Protein AF-A0A3D2XAB1-F1 (afdb_monomer)

Organism: NCBI:txid66219

pLDDT: mean 71.04, std 12.19, range [36.41, 84.88]

Radius of gyration: 16.21 Å; Cα contacts (8 Å, |Δi|>4): 119; chains: 1; bounding box: 46×18×51 Å

Secondary structure (DSSP, 8-state):
--HHHHHHHHHHHHHHHHHHHHHTHHHHS-S-HHHHHHHHHHHHHHHHHHHHHHHHHHHHHTTS-HHHHHHHHHHHHHHHHHHHHHHHHHHHH-TTS-HHHHHHHHHHHHHHHHHHHHHHHHHTT-

InterPro domains:
  IPR005598 ATP synthase protein I [PF03899] (12-106)

Mean predicted aligned error: 9.49 Å

Sequence (126 aa):
MNEGKKTFQELLIGIAVFAILFFIPGLFLKVDKLAYYLGLGLGTLVSVLLTFSMYSTIEKSLYMDEKSAVSYTKRNAIFRLMLIIVVLLVAVYINSINVITVILGVLCLKLSAYMQPLTHKLLSKK

Nearest PDB structures (foldseek):
  2gsc-assembly1_D  TM=4.111E-01  e=3.383E+00  Xanthomonas campestris pv. campestris

Structure (mmCIF, N/CA/C/O backbone):
data_AF-A0A3D2XAB1-F1
#
_entry.id   AF-A0A3D2XAB1-F1
#
loop_
_atom_site.group_PDB
_atom_site.id
_atom_site.type_symbol
_atom_site.label_atom_id
_atom_site.label_alt_id
_atom_site.label_comp_id
_atom_site.label_asym_id
_atom_site.label_entity_id
_atom_site.label_seq_id
_atom_site.pdbx_PDB_ins_code
_atom_site.Cartn_x
_atom_site.Cartn_y
_atom_site.Cartn_z
_atom_site.occupancy
_atom_site.B_iso_or_equiv
_atom_site.auth_seq_id
_atom_site.auth_comp_id
_atom_site.auth_asym_id
_atom_site.auth_atom_id
_atom_site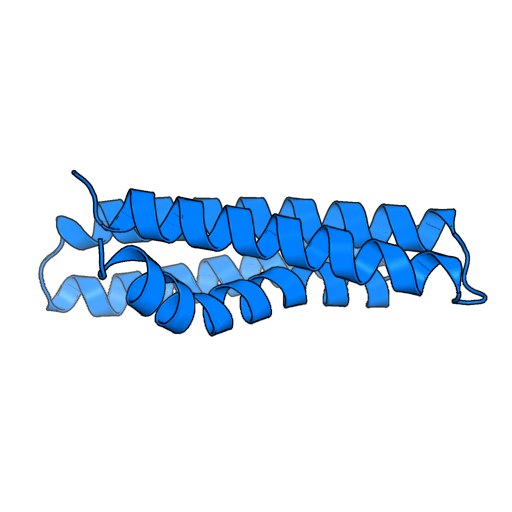.pdbx_PDB_model_num
ATOM 1 N N . MET A 1 1 ? -21.936 -7.591 16.562 1.00 42.84 1 MET A N 1
ATOM 2 C CA . MET A 1 1 ? -21.083 -8.185 15.507 1.00 42.84 1 MET A CA 1
ATOM 3 C C . MET A 1 1 ? -20.229 -7.064 14.923 1.00 42.84 1 MET A C 1
ATOM 5 O O . MET A 1 1 ? -20.799 -6.142 14.366 1.00 42.84 1 MET A O 1
ATOM 9 N N . ASN A 1 2 ? -18.914 -7.098 15.187 1.00 57.69 2 ASN A N 1
ATOM 10 C CA . ASN A 1 2 ? -17.923 -6.014 15.047 1.00 57.69 2 ASN A CA 1
ATOM 11 C C . ASN A 1 2 ? -18.102 -5.090 13.827 1.00 57.69 2 ASN A C 1
ATOM 13 O O . ASN A 1 2 ? -17.771 -5.491 12.711 1.00 57.69 2 ASN A O 1
ATOM 17 N N . GLU A 1 3 ? -18.474 -3.830 14.064 1.00 60.28 3 GLU A N 1
ATOM 18 C CA . GLU A 1 3 ? -18.435 -2.729 13.082 1.00 60.28 3 GLU A CA 1
ATOM 19 C C . GLU A 1 3 ? -17.103 -2.708 12.304 1.00 60.28 3 GLU A C 1
ATOM 21 O O . GLU A 1 3 ? -17.093 -2.693 11.076 1.00 60.28 3 GLU A O 1
ATOM 26 N N . GLY A 1 4 ? -15.969 -2.883 12.998 1.00 63.34 4 GLY A N 1
ATOM 27 C CA . GLY A 1 4 ? -14.645 -2.936 12.367 1.00 63.34 4 GLY A CA 1
ATOM 28 C C . GLY A 1 4 ? -14.462 -4.067 11.343 1.00 63.34 4 GLY A C 1
ATOM 29 O O . GLY A 1 4 ? -13.742 -3.883 10.362 1.00 63.34 4 GLY A O 1
ATOM 30 N N . LYS A 1 5 ? -15.135 -5.219 11.510 1.00 67.19 5 LYS A N 1
ATOM 31 C CA . LYS A 1 5 ? -15.074 -6.328 10.536 1.00 67.19 5 LYS A CA 1
ATOM 32 C C . LYS A 1 5 ? -15.843 -5.984 9.261 1.00 67.19 5 LYS A C 1
ATOM 34 O O . LYS A 1 5 ? -15.348 -6.282 8.177 1.00 67.19 5 LYS A O 1
ATOM 39 N N . LYS A 1 6 ? -16.999 -5.316 9.379 1.00 68.31 6 LYS A N 1
ATOM 40 C CA . LYS A 1 6 ? -17.747 -4.802 8.218 1.00 68.31 6 LYS A CA 1
ATOM 41 C C . LYS A 1 6 ? -16.927 -3.760 7.461 1.00 68.31 6 LYS A C 1
ATOM 43 O O . LYS A 1 6 ? -16.731 -3.912 6.261 1.00 68.31 6 LYS A O 1
ATOM 48 N N . THR A 1 7 ? -16.356 -2.782 8.166 1.00 71.00 7 THR A N 1
ATOM 49 C CA . THR A 1 7 ? -15.468 -1.764 7.578 1.00 71.00 7 THR A CA 1
ATOM 50 C C . THR A 1 7 ? -14.292 -2.408 6.836 1.00 71.00 7 THR A C 1
ATOM 52 O O . THR A 1 7 ? -13.982 -2.031 5.708 1.00 71.00 7 THR A O 1
ATOM 55 N N . PHE A 1 8 ? -13.654 -3.421 7.425 1.00 71.19 8 PHE A N 1
ATOM 56 C CA . PHE A 1 8 ? -12.565 -4.153 6.776 1.00 71.19 8 PHE A CA 1
ATOM 57 C C . PHE A 1 8 ? -13.011 -4.864 5.492 1.00 71.19 8 PHE A C 1
ATOM 59 O O . PHE A 1 8 ? -12.345 -4.740 4.464 1.00 71.19 8 PHE A O 1
ATOM 66 N N . GLN A 1 9 ? -14.142 -5.572 5.533 1.00 72.50 9 GLN A N 1
ATOM 67 C CA . GLN A 1 9 ? -14.681 -6.271 4.365 1.00 72.50 9 GLN A CA 1
ATOM 68 C C . GLN A 1 9 ? -15.068 -5.303 3.242 1.00 72.50 9 GLN A C 1
ATOM 70 O O . GLN A 1 9 ? -14.731 -5.558 2.089 1.00 72.50 9 GLN A O 1
ATOM 75 N N . GLU A 1 10 ? -15.703 -4.174 3.562 1.00 76.00 10 GLU A N 1
ATOM 76 C CA . GLU A 1 10 ? -16.043 -3.132 2.583 1.00 76.00 10 GLU A CA 1
ATOM 77 C C . GLU A 1 10 ? -14.794 -2.569 1.892 1.00 76.00 10 GLU A C 1
ATOM 79 O O . GLU A 1 10 ? -14.772 -2.436 0.668 1.00 76.00 10 GLU A O 1
ATOM 84 N N . LEU A 1 11 ? -13.733 -2.297 2.660 1.00 79.88 11 LEU A N 1
ATOM 85 C CA . LEU A 1 11 ? -12.452 -1.837 2.120 1.00 79.88 11 LEU A CA 1
ATOM 86 C C . LEU A 1 11 ? -11.822 -2.873 1.190 1.00 79.88 11 LEU A C 1
ATOM 88 O O . LEU A 1 11 ? -11.340 -2.518 0.115 1.00 79.88 11 LEU A O 1
ATOM 92 N N . LEU A 1 12 ? -11.826 -4.142 1.595 1.00 81.50 12 LEU A N 1
ATOM 93 C CA . LEU A 1 12 ? -11.221 -5.229 0.830 1.00 81.50 12 LEU A CA 1
ATOM 94 C C . LEU A 1 12 ? -11.980 -5.479 -0.481 1.00 81.50 12 LEU A C 1
ATOM 96 O O . LEU A 1 12 ? -11.353 -5.628 -1.530 1.00 81.50 12 LEU A O 1
ATOM 100 N N . ILE A 1 13 ? -13.315 -5.423 -0.444 1.00 80.94 13 ILE A N 1
ATOM 101 C CA . ILE A 1 13 ? -14.170 -5.485 -1.637 1.00 80.94 13 ILE A CA 1
ATOM 102 C C . ILE A 1 13 ? -13.886 -4.296 -2.557 1.00 80.94 13 ILE A C 1
ATOM 104 O O . ILE A 1 13 ? -13.667 -4.495 -3.750 1.00 80.94 13 ILE A O 1
ATOM 108 N N . GLY A 1 14 ? -13.829 -3.070 -2.028 1.00 82.19 14 GLY A N 1
ATOM 109 C CA . GLY A 1 14 ? -13.534 -1.894 -2.846 1.00 82.19 14 GLY A CA 1
ATOM 110 C C . GLY A 1 14 ? -12.139 -1.954 -3.477 1.00 82.19 14 GLY A C 1
ATOM 111 O O . GLY A 1 14 ? -11.994 -1.643 -4.656 1.00 82.19 14 GLY A O 1
ATOM 112 N N . ILE A 1 15 ? -11.123 -2.437 -2.751 1.00 84.81 15 ILE A N 1
ATOM 113 C CA . ILE A 1 15 ? -9.773 -2.648 -3.304 1.00 84.81 15 ILE A CA 1
ATOM 114 C C . ILE A 1 15 ? -9.820 -3.665 -4.441 1.00 84.81 15 ILE A C 1
ATOM 116 O O . ILE A 1 15 ? -9.222 -3.410 -5.480 1.00 84.81 15 ILE A O 1
ATOM 120 N N . ALA A 1 16 ? -10.537 -4.779 -4.275 1.00 83.62 16 ALA A N 1
ATOM 121 C CA . ALA A 1 16 ? -10.673 -5.790 -5.320 1.00 83.62 16 ALA A CA 1
ATOM 122 C C . ALA A 1 16 ? -11.373 -5.230 -6.570 1.00 83.62 16 ALA A C 1
ATOM 124 O O . ALA A 1 16 ? -10.883 -5.417 -7.683 1.00 83.62 16 ALA A O 1
ATOM 125 N N . VAL A 1 17 ? -12.467 -4.482 -6.394 1.00 84.00 17 VAL A N 1
ATOM 126 C CA . VAL A 1 17 ? -13.199 -3.837 -7.497 1.00 84.00 17 VAL A CA 1
ATOM 127 C C . VAL A 1 17 ? -12.307 -2.841 -8.238 1.00 84.00 17 VAL A C 1
ATOM 129 O O . VAL A 1 17 ? -12.203 -2.906 -9.463 1.00 84.00 17 VAL A O 1
ATOM 132 N N . PHE A 1 18 ? -11.618 -1.952 -7.518 1.00 83.19 18 PHE A N 1
ATOM 133 C CA . PHE A 1 18 ? -10.712 -0.987 -8.140 1.00 83.19 18 PHE A CA 1
ATOM 134 C C . PHE A 1 18 ? -9.499 -1.663 -8.781 1.00 8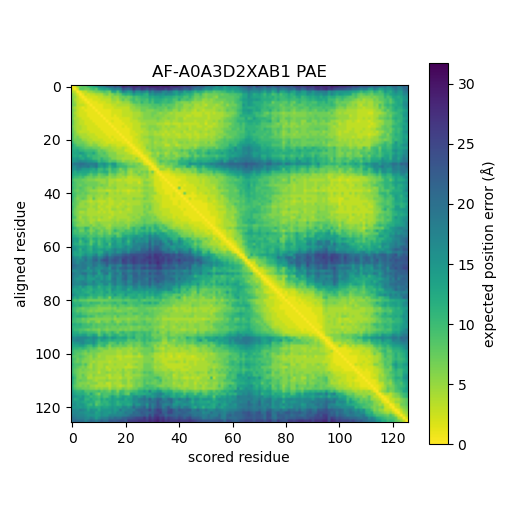3.19 18 PHE A C 1
ATOM 136 O O . PHE A 1 18 ? -9.109 -1.271 -9.875 1.00 83.19 18 PHE A O 1
ATOM 143 N N . ALA A 1 19 ? -8.928 -2.702 -8.170 1.00 83.00 19 ALA A N 1
ATOM 144 C CA . ALA A 1 19 ? -7.820 -3.450 -8.758 1.00 83.00 19 ALA A CA 1
ATOM 145 C C . ALA A 1 19 ? -8.212 -4.077 -10.106 1.00 83.00 19 ALA A C 1
ATOM 147 O O . ALA A 1 19 ? -7.451 -3.963 -11.065 1.00 83.00 19 ALA A O 1
ATOM 148 N N . ILE A 1 20 ? -9.414 -4.658 -10.210 1.00 83.75 20 ILE A N 1
ATOM 149 C CA . ILE A 1 20 ? -9.958 -5.165 -11.480 1.00 83.75 20 ILE A CA 1
ATOM 150 C C . ILE A 1 20 ? -10.167 -4.014 -12.472 1.00 83.75 20 ILE A C 1
ATOM 152 O O . ILE A 1 20 ? -9.789 -4.131 -13.638 1.00 83.75 20 ILE A O 1
ATOM 156 N N . LEU A 1 21 ? -10.708 -2.882 -12.013 1.00 84.31 21 LEU A N 1
ATOM 157 C CA . LEU A 1 21 ? -10.930 -1.704 -12.853 1.00 84.31 21 LEU A CA 1
ATOM 158 C C . LEU A 1 21 ? -9.622 -1.159 -13.441 1.00 84.31 21 LEU A C 1
ATOM 160 O O . LEU A 1 21 ? -9.588 -0.828 -14.622 1.00 84.31 21 LEU A O 1
ATOM 164 N N . PHE A 1 22 ? -8.543 -1.101 -12.656 1.00 80.81 22 PHE A N 1
ATOM 165 C CA . PHE A 1 22 ? -7.220 -0.671 -13.122 1.00 80.81 22 PHE A CA 1
ATOM 166 C C . PHE A 1 22 ? -6.475 -1.747 -13.922 1.00 80.81 22 PHE A C 1
ATOM 168 O O . PHE A 1 22 ? -5.565 -1.419 -14.680 1.00 80.81 22 PHE A O 1
ATOM 175 N N . PHE A 1 23 ? -6.893 -3.010 -13.849 1.00 80.56 23 PHE A N 1
ATOM 176 C CA . PHE A 1 23 ? -6.366 -4.073 -14.708 1.00 80.56 23 PHE A CA 1
ATOM 177 C C . PHE A 1 23 ? -6.697 -3.838 -16.194 1.00 80.56 23 PHE A C 1
ATOM 179 O O . PHE A 1 23 ? -5.895 -4.163 -17.071 1.00 80.56 23 PHE A O 1
ATOM 186 N N . ILE A 1 24 ? -7.859 -3.235 -16.475 1.00 79.06 24 ILE A N 1
ATOM 187 C CA . ILE A 1 24 ? -8.383 -2.962 -17.823 1.00 79.06 24 ILE A CA 1
ATOM 188 C C . ILE A 1 24 ? -7.531 -1.932 -18.597 1.00 79.06 24 ILE A C 1
ATOM 190 O O . ILE A 1 24 ? -7.087 -2.259 -19.698 1.00 79.06 24 ILE A O 1
ATOM 194 N N . PR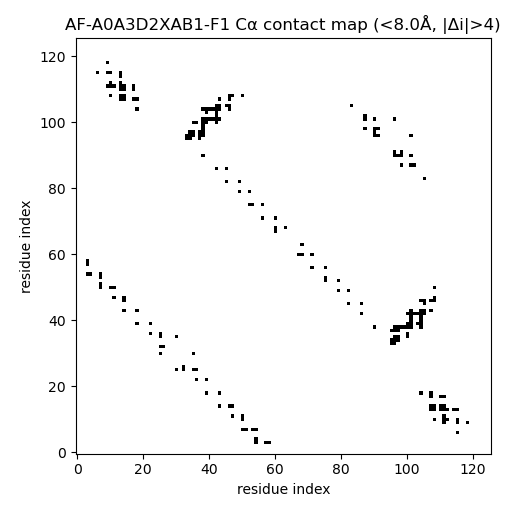O A 1 25 ? -7.239 -0.717 -18.083 1.00 77.38 25 PRO A N 1
ATOM 195 C CA . PRO A 1 25 ? -6.399 0.254 -18.787 1.00 77.38 25 PRO A CA 1
ATOM 196 C C . PRO A 1 25 ? -4.961 -0.240 -18.991 1.00 77.38 25 PRO A C 1
ATOM 198 O O . PRO A 1 25 ? -4.326 0.152 -19.968 1.00 77.38 25 PRO A O 1
ATOM 201 N N . GLY A 1 26 ? -4.470 -1.160 -18.152 1.00 69.69 26 GLY A N 1
ATOM 202 C CA . GLY A 1 26 ? -3.190 -1.845 -18.359 1.00 69.69 26 GLY A CA 1
ATOM 203 C C . GLY A 1 26 ? -3.066 -2.583 -19.695 1.00 69.69 26 GLY A C 1
ATOM 204 O O . GLY A 1 26 ? -1.959 -2.724 -20.207 1.00 69.69 26 GLY A O 1
ATOM 205 N N . LEU A 1 27 ? -4.185 -3.002 -20.301 1.00 70.62 27 LEU A N 1
ATOM 206 C CA . LEU A 1 27 ? -4.202 -3.656 -21.617 1.00 70.62 27 LEU A CA 1
ATOM 207 C C . LEU A 1 27 ? -4.056 -2.672 -22.789 1.00 70.62 27 LEU A C 1
ATOM 209 O O . LEU A 1 27 ? -3.571 -3.064 -23.850 1.00 70.62 27 LEU A O 1
ATOM 213 N N . PHE A 1 28 ? -4.471 -1.415 -22.606 1.00 74.69 28 PHE A N 1
ATOM 214 C CA . PHE A 1 28 ? -4.474 -0.380 -23.650 1.00 74.69 28 PHE A CA 1
ATOM 215 C C . PHE A 1 28 ? -3.225 0.510 -23.624 1.00 74.69 28 PHE A C 1
ATOM 217 O O . PHE A 1 28 ? -2.924 1.199 -24.600 1.00 74.69 28 PHE A O 1
ATOM 224 N N . LEU A 1 29 ? -2.488 0.508 -22.516 1.00 72.38 29 LEU A N 1
ATOM 225 C CA . LEU A 1 29 ? -1.262 1.278 -22.357 1.00 72.38 29 LEU A CA 1
ATOM 226 C C . LEU A 1 29 ? -0.089 0.604 -23.097 1.00 72.38 29 LEU A C 1
ATOM 228 O O . LEU A 1 29 ? 0.166 -0.587 -22.931 1.00 72.38 29 LEU A O 1
ATOM 232 N N . LYS A 1 30 ? 0.672 1.375 -23.890 1.00 66.69 30 LYS A N 1
ATOM 233 C CA . LYS A 1 30 ? 1.929 0.934 -24.538 1.00 66.69 30 LYS A CA 1
ATOM 234 C C . LYS A 1 30 ? 3.092 0.902 -23.536 1.00 66.69 30 LYS A C 1
ATOM 236 O O . LYS A 1 30 ? 4.096 1.584 -23.712 1.00 66.69 30 LYS A O 1
ATOM 241 N N . VAL A 1 31 ? 2.921 0.167 -22.447 1.00 69.00 31 VAL A N 1
ATOM 242 C CA . VAL A 1 31 ? 3.907 0.029 -21.368 1.00 69.00 31 VAL A CA 1
ATOM 243 C C . VAL A 1 31 ? 4.261 -1.450 -21.253 1.00 69.00 31 VAL A C 1
ATOM 245 O O . VAL A 1 31 ? 3.481 -2.307 -21.674 1.00 69.00 31 VAL A O 1
ATOM 248 N N . ASP A 1 32 ? 5.428 -1.763 -20.696 1.00 79.44 32 ASP A N 1
ATOM 249 C CA . ASP A 1 32 ? 5.828 -3.145 -20.439 1.00 79.44 32 ASP A CA 1
ATOM 250 C C . ASP A 1 32 ? 4.770 -3.870 -19.598 1.00 79.44 32 ASP A C 1
ATOM 252 O O . ASP A 1 32 ? 4.584 -3.580 -18.413 1.00 79.44 32 ASP A O 1
ATOM 256 N N . LYS A 1 33 ? 4.053 -4.812 -20.224 1.00 79.62 33 LYS A N 1
ATOM 257 C CA . LYS A 1 33 ? 2.901 -5.497 -19.614 1.00 79.62 33 LYS A CA 1
ATOM 258 C C . LYS A 1 33 ? 3.310 -6.227 -18.338 1.00 79.62 33 LYS A C 1
ATOM 260 O O . LYS A 1 33 ? 2.598 -6.170 -17.341 1.00 79.62 33 LYS A O 1
ATOM 265 N N . LEU A 1 34 ? 4.484 -6.862 -18.348 1.00 78.62 34 L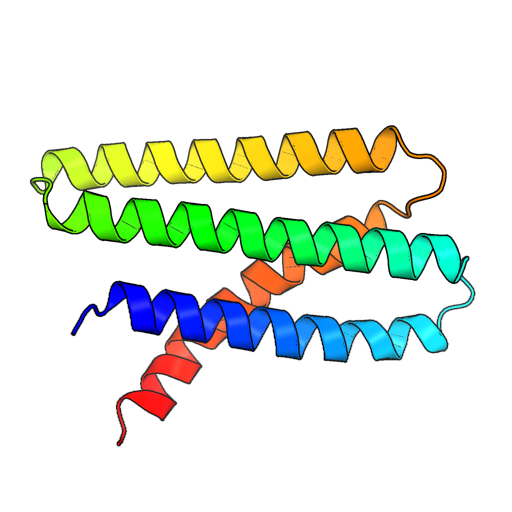EU A N 1
ATOM 266 C CA . LEU A 1 34 ? 5.030 -7.549 -17.176 1.00 78.62 34 LEU A CA 1
ATOM 267 C C . LEU A 1 34 ? 5.280 -6.571 -16.024 1.00 78.62 34 LEU A C 1
ATOM 269 O O . LEU A 1 34 ? 4.814 -6.813 -14.913 1.00 78.62 34 LEU A O 1
ATOM 273 N N . ALA A 1 35 ? 5.931 -5.438 -16.295 1.00 80.19 35 ALA A N 1
ATOM 274 C CA . ALA A 1 35 ? 6.212 -4.430 -15.276 1.00 80.19 35 ALA A CA 1
ATOM 275 C C . ALA A 1 35 ? 4.938 -3.767 -14.737 1.00 80.19 35 ALA A C 1
ATOM 277 O O . ALA A 1 35 ? 4.861 -3.455 -13.545 1.00 80.19 35 ALA A O 1
ATOM 278 N N . TYR A 1 36 ? 3.932 -3.592 -15.599 1.00 80.94 36 TYR A N 1
ATOM 279 C CA . TYR A 1 36 ? 2.625 -3.060 -15.232 1.00 80.94 36 TYR A CA 1
ATOM 280 C C . TYR A 1 36 ? 1.880 -4.004 -14.283 1.00 80.94 36 TYR A C 1
ATOM 282 O O . TYR A 1 36 ? 1.467 -3.591 -13.200 1.00 80.94 36 TYR A O 1
ATOM 290 N N . TYR A 1 37 ? 1.725 -5.279 -14.655 1.00 82.44 37 TYR A N 1
ATOM 291 C CA . TYR A 1 37 ? 0.980 -6.242 -13.841 1.00 82.44 37 TYR A CA 1
ATOM 292 C C . TYR A 1 37 ? 1.696 -6.589 -12.538 1.00 82.44 37 TYR A C 1
ATOM 294 O O . TYR A 1 37 ? 1.034 -6.723 -11.510 1.00 82.44 37 TYR A O 1
ATOM 302 N N . LEU A 1 38 ? 3.030 -6.676 -12.546 1.00 84.00 38 LEU A N 1
ATOM 303 C CA . LEU A 1 38 ? 3.805 -6.876 -11.321 1.00 84.00 38 LEU A CA 1
ATOM 304 C C . LEU A 1 38 ? 3.678 -5.678 -10.378 1.00 84.00 38 LEU A C 1
ATOM 306 O O . LEU A 1 38 ? 3.456 -5.867 -9.182 1.00 84.00 38 LEU A O 1
ATOM 310 N N . GLY A 1 39 ? 3.751 -4.453 -10.906 1.00 82.00 39 GLY A N 1
ATOM 311 C CA . GLY A 1 39 ? 3.577 -3.247 -10.102 1.00 82.00 39 GLY A CA 1
ATOM 312 C C . GLY A 1 39 ? 2.162 -3.094 -9.554 1.00 82.00 39 GLY A C 1
ATOM 313 O O . GLY A 1 39 ? 1.989 -2.825 -8.366 1.00 82.00 39 GLY A O 1
ATOM 314 N N . LEU A 1 40 ? 1.144 -3.339 -10.380 1.00 84.25 40 LEU A N 1
ATOM 315 C CA . LEU A 1 40 ? -0.251 -3.303 -9.946 1.00 84.25 40 LEU A CA 1
ATOM 316 C C . LEU A 1 40 ? -0.547 -4.403 -8.912 1.00 84.25 40 LEU A C 1
ATOM 318 O O . LEU A 1 40 ? -1.202 -4.143 -7.901 1.00 84.25 40 LEU A O 1
ATOM 322 N N . GLY A 1 41 ? -0.031 -5.615 -9.132 1.00 84.75 41 GLY A N 1
ATOM 323 C CA . GLY A 1 41 ? -0.169 -6.746 -8.217 1.00 84.75 41 GLY A CA 1
ATOM 324 C C . GLY A 1 41 ? 0.469 -6.466 -6.859 1.00 84.75 41 GLY A C 1
ATOM 325 O O . GLY A 1 41 ? -0.184 -6.631 -5.828 1.00 84.75 41 GLY A O 1
ATOM 326 N N . LEU A 1 42 ? 1.702 -5.953 -6.845 1.00 83.69 42 LEU A N 1
ATOM 327 C CA . LEU A 1 42 ? 2.373 -5.562 -5.604 1.00 83.69 42 LEU A CA 1
ATOM 328 C C . LEU A 1 42 ? 1.676 -4.399 -4.902 1.00 83.69 42 LEU A C 1
ATOM 330 O O . LEU A 1 42 ? 1.441 -4.480 -3.699 1.00 83.69 42 LEU A O 1
ATOM 334 N N . GLY A 1 43 ? 1.273 -3.358 -5.633 1.00 82.50 43 GLY A N 1
ATOM 335 C CA . GLY A 1 43 ? 0.503 -2.251 -5.061 1.00 82.50 43 GLY A CA 1
ATOM 336 C C . GLY A 1 43 ? -0.825 -2.716 -4.452 1.00 82.50 43 GLY A C 1
ATOM 337 O O . GLY A 1 43 ? -1.213 -2.247 -3.382 1.00 82.50 43 GLY A O 1
ATOM 338 N N . THR A 1 44 ? -1.493 -3.691 -5.074 1.00 84.25 44 THR A N 1
ATOM 339 C CA . THR A 1 44 ? -2.743 -4.272 -4.556 1.00 84.25 44 THR A CA 1
ATOM 340 C C . THR A 1 44 ? -2.501 -5.122 -3.306 1.00 84.25 44 THR A C 1
ATOM 342 O O . THR A 1 44 ? -3.209 -4.956 -2.312 1.00 84.25 44 THR A O 1
ATOM 345 N N . LEU A 1 45 ? -1.477 -5.982 -3.303 1.00 84.88 45 LEU A N 1
ATOM 346 C CA . LEU A 1 45 ? -1.089 -6.772 -2.123 1.00 84.88 45 LEU A CA 1
ATOM 347 C C . LEU A 1 45 ? -0.769 -5.877 -0.921 1.00 84.88 45 LEU A C 1
ATOM 349 O O . LEU A 1 45 ? -1.219 -6.127 0.199 1.00 84.88 45 LEU A O 1
ATOM 353 N N . VAL A 1 46 ? -0.044 -4.789 -1.163 1.00 82.25 46 VAL A N 1
ATOM 354 C CA . VAL A 1 46 ? 0.278 -3.783 -0.146 1.00 82.25 46 VAL A CA 1
ATOM 355 C C . VAL A 1 46 ? -0.977 -3.102 0.381 1.00 82.25 46 VAL A C 1
ATOM 357 O O . VAL A 1 46 ? -1.118 -2.932 1.592 1.00 82.25 46 VAL A O 1
ATOM 360 N N . SER A 1 47 ? -1.903 -2.733 -0.501 1.00 81.88 47 SER A N 1
ATOM 361 C CA . SER A 1 47 ? -3.193 -2.159 -0.116 1.00 81.88 47 SER A CA 1
ATOM 362 C C . SER A 1 47 ? -3.974 -3.082 0.822 1.00 81.88 47 SER A C 1
ATOM 364 O O . SER A 1 47 ? -4.536 -2.618 1.818 1.00 81.88 47 SER A O 1
ATOM 366 N N . VAL A 1 48 ? -3.950 -4.394 0.578 1.00 81.25 48 VAL A N 1
ATOM 367 C CA . VAL A 1 48 ? -4.560 -5.388 1.475 1.00 81.25 48 VAL A CA 1
ATOM 368 C C . VAL A 1 48 ? -3.847 -5.428 2.834 1.00 81.25 48 VAL A C 1
ATOM 370 O O . VAL A 1 48 ? -4.514 -5.367 3.869 1.00 81.25 48 VAL A O 1
ATOM 373 N N . LEU A 1 49 ? -2.509 -5.438 2.863 1.00 79.38 49 LEU A N 1
ATOM 374 C CA . LEU A 1 49 ? -1.729 -5.401 4.114 1.00 79.38 49 LEU A CA 1
ATOM 375 C C . LEU A 1 49 ? -1.999 -4.134 4.940 1.00 79.38 49 LEU A C 1
ATOM 377 O O . LEU A 1 49 ? -2.207 -4.199 6.154 1.00 79.38 49 LEU A O 1
ATOM 381 N N . LEU A 1 50 ? -2.057 -2.977 4.281 1.00 74.50 50 LEU A N 1
ATOM 382 C CA . LEU A 1 50 ? -2.415 -1.698 4.896 1.00 74.50 50 LEU A CA 1
ATOM 383 C C . LEU A 1 50 ? -3.831 -1.721 5.486 1.00 74.50 50 LEU A C 1
ATOM 385 O O . LEU A 1 50 ? -4.072 -1.155 6.555 1.00 74.50 50 LEU A O 1
ATOM 389 N N . THR A 1 51 ? -4.764 -2.392 4.810 1.00 76.00 51 THR A N 1
ATOM 390 C CA . THR A 1 51 ? -6.140 -2.576 5.293 1.00 76.00 51 THR A CA 1
ATOM 391 C C . THR A 1 51 ? -6.174 -3.468 6.531 1.00 76.00 51 THR A C 1
ATOM 393 O O . THR A 1 51 ? -6.874 -3.157 7.494 1.00 76.00 51 THR A O 1
ATOM 396 N N . PHE A 1 52 ? -5.370 -4.534 6.554 1.00 75.19 52 PHE A N 1
ATOM 397 C CA . PHE A 1 52 ? -5.248 -5.423 7.711 1.00 75.19 52 PHE A CA 1
ATOM 398 C C . PHE A 1 52 ? -4.670 -4.701 8.936 1.00 75.19 52 PHE A C 1
ATOM 400 O O . PHE A 1 52 ? -5.203 -4.812 10.043 1.00 75.19 52 PHE A O 1
ATOM 407 N N . SER A 1 53 ? -3.638 -3.877 8.731 1.00 71.31 53 SER A N 1
ATOM 408 C CA . SER A 1 53 ? -3.077 -3.016 9.780 1.00 71.31 53 SER A CA 1
ATOM 409 C C 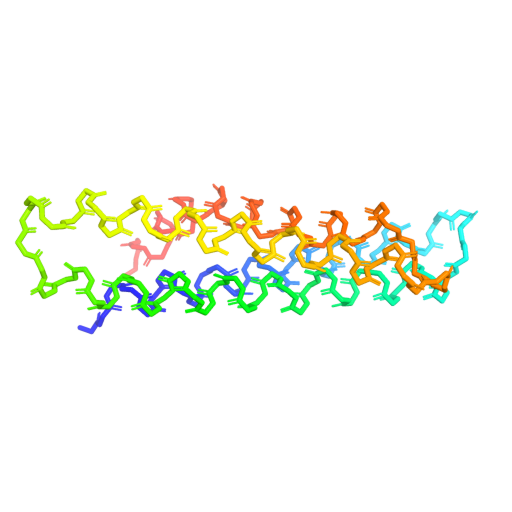. SER A 1 53 ? -4.124 -2.040 10.343 1.00 71.31 53 SER A C 1
ATOM 411 O O . SER A 1 53 ? -4.207 -1.835 11.560 1.00 71.31 53 SER A O 1
ATOM 413 N N . MET A 1 54 ? -4.999 -1.506 9.482 1.00 68.56 54 MET A N 1
ATOM 414 C CA . MET A 1 54 ? -6.102 -0.644 9.910 1.00 68.56 54 MET A CA 1
ATOM 415 C C . MET A 1 54 ? -7.147 -1.403 10.736 1.00 68.56 54 MET A C 1
ATOM 417 O O . MET A 1 54 ? -7.566 -0.901 11.778 1.00 68.56 54 MET A O 1
ATOM 421 N N . TYR A 1 55 ? -7.528 -2.612 10.317 1.00 67.50 55 TYR A N 1
ATOM 422 C CA . TYR A 1 55 ? -8.459 -3.460 11.068 1.00 67.50 55 TYR A CA 1
ATOM 423 C C . TYR A 1 55 ? -7.939 -3.778 12.475 1.00 67.50 55 TYR A C 1
ATOM 425 O O . TYR A 1 55 ? -8.655 -3.568 13.455 1.00 67.50 55 TYR A O 1
ATOM 433 N N . SER A 1 56 ? -6.668 -4.180 12.589 1.00 63.56 56 SER A N 1
ATOM 434 C CA . SER A 1 56 ? -6.053 -4.473 13.890 1.00 63.56 56 SER A CA 1
ATOM 435 C C . SER A 1 56 ? -6.015 -3.244 14.807 1.00 63.56 56 SER A C 1
ATOM 437 O O . SER A 1 56 ? -6.161 -3.367 16.022 1.00 63.56 56 SER A O 1
ATOM 439 N N . THR A 1 57 ? -5.874 -2.047 14.233 1.00 61.56 57 THR A N 1
ATOM 440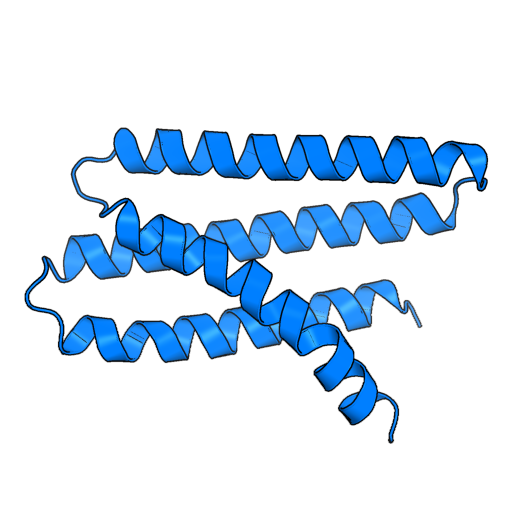 C CA . THR A 1 57 ? -5.894 -0.787 14.987 1.00 61.56 57 THR A CA 1
ATOM 441 C C . THR A 1 57 ? -7.287 -0.475 15.533 1.00 61.56 57 THR A C 1
ATOM 443 O O . THR A 1 57 ? -7.398 -0.126 16.706 1.00 61.56 57 THR A O 1
ATOM 446 N N . ILE A 1 58 ? -8.337 -0.622 14.716 1.00 61.16 58 ILE A N 1
ATOM 447 C CA . ILE A 1 58 ? -9.727 -0.323 15.110 1.00 61.16 58 ILE A CA 1
ATOM 448 C C . ILE A 1 58 ? -10.199 -1.253 16.230 1.00 61.16 58 ILE A C 1
ATOM 450 O O . ILE A 1 58 ? -10.815 -0.805 17.196 1.00 61.16 58 ILE A O 1
ATOM 454 N N . GLU A 1 59 ? -9.878 -2.544 16.130 1.00 61.69 59 GLU A N 1
ATOM 455 C CA . GLU A 1 59 ? -10.220 -3.523 17.164 1.00 61.69 59 GLU A CA 1
ATOM 456 C C . GLU A 1 59 ? -9.568 -3.171 18.507 1.00 61.69 59 GLU A C 1
ATOM 458 O O . GLU A 1 59 ? -10.191 -3.313 19.552 1.00 61.69 59 GLU A O 1
ATOM 463 N N . LYS A 1 60 ? -8.347 -2.627 18.483 1.00 57.84 60 LYS A N 1
ATOM 464 C CA . LYS A 1 60 ? -7.593 -2.253 19.686 1.00 57.84 60 LYS A CA 1
ATOM 465 C C . LYS A 1 60 ? -8.004 -0.896 20.258 1.00 57.84 60 LYS A C 1
ATOM 467 O O . LYS A 1 60 ? -7.998 -0.738 21.475 1.00 57.84 60 LYS A O 1
ATOM 472 N N . SER A 1 61 ? -8.394 0.064 19.415 1.00 55.75 61 SER A N 1
ATOM 473 C CA . SER A 1 61 ? -8.885 1.370 19.874 1.00 55.75 61 SER A CA 1
ATOM 474 C C . SER A 1 61 ? -10.232 1.279 20.587 1.00 55.75 61 SER A C 1
ATOM 476 O O . SER A 1 61 ? -10.510 2.116 21.434 1.00 55.75 61 SER A O 1
ATOM 478 N N . LEU A 1 62 ? -11.044 0.257 20.289 1.00 54.09 62 LEU A N 1
ATOM 479 C CA . LEU A 1 62 ? -12.345 0.049 20.935 1.00 54.09 62 LEU A CA 1
ATOM 480 C C . LEU A 1 62 ? -12.229 -0.297 22.434 1.00 54.09 62 LEU A C 1
ATOM 482 O O . LEU A 1 62 ? -13.194 -0.144 23.174 1.00 54.09 62 LEU A O 1
ATOM 486 N N . TYR A 1 63 ? -11.048 -0.733 22.881 1.00 56.03 63 TYR A N 1
ATOM 487 C CA . TYR A 1 63 ? -10.743 -1.040 24.283 1.00 56.03 63 TYR A CA 1
ATOM 488 C C . TYR A 1 63 ? -9.897 0.046 24.969 1.00 56.03 63 TYR A C 1
ATOM 490 O O . TYR A 1 63 ? -9.427 -0.164 26.086 1.00 56.03 63 TYR A O 1
ATOM 498 N N . MET A 1 64 ? -9.644 1.183 24.309 1.00 53.03 64 MET A N 1
ATOM 499 C CA . MET A 1 64 ? -8.768 2.240 24.821 1.00 53.03 64 MET A CA 1
ATOM 500 C C . MET A 1 64 ? -9.530 3.551 25.042 1.00 53.03 64 MET A C 1
ATOM 502 O O . MET A 1 64 ? -10.256 4.014 24.172 1.00 53.03 64 MET A O 1
ATOM 506 N N . ASP A 1 65 ? -9.307 4.155 26.209 1.00 52.94 65 ASP A N 1
ATOM 507 C CA . ASP A 1 65 ? -9.894 5.422 26.668 1.00 52.94 65 ASP A CA 1
ATOM 508 C C . ASP A 1 65 ? -9.646 6.605 25.696 1.00 52.94 65 ASP A C 1
ATOM 510 O O . ASP A 1 65 ? -8.637 6.617 24.982 1.00 52.94 65 ASP A O 1
ATOM 514 N N . GLU A 1 66 ? -10.522 7.622 25.663 1.00 52.81 66 GLU A N 1
ATOM 515 C CA . GLU A 1 66 ? -10.529 8.716 24.661 1.00 52.81 66 GLU A CA 1
ATOM 516 C C . GLU A 1 66 ? -9.178 9.447 24.511 1.00 52.81 66 GLU A C 1
ATOM 518 O O . GLU A 1 66 ? -8.760 9.781 23.395 1.00 52.81 66 GLU A O 1
ATOM 523 N N . LYS A 1 67 ? -8.423 9.631 25.605 1.00 50.38 67 LYS A N 1
ATOM 524 C CA . LYS A 1 67 ? -7.061 10.211 25.563 1.00 50.38 67 LYS A CA 1
ATOM 525 C C . LYS A 1 67 ? -6.055 9.327 24.816 1.00 50.38 67 LYS A C 1
ATOM 527 O O . LYS A 1 67 ? -5.111 9.820 24.194 1.00 50.38 67 LYS A O 1
ATOM 532 N N . SER A 1 68 ? -6.266 8.020 24.852 1.00 50.50 68 SER A N 1
ATOM 533 C CA . SER A 1 68 ? -5.438 7.012 24.192 1.00 50.50 68 SER A CA 1
ATOM 534 C C . SER A 1 68 ? -5.806 6.844 22.718 1.00 50.50 68 SER A C 1
ATOM 536 O O . SER A 1 68 ? -4.921 6.565 21.907 1.00 50.50 68 SER A O 1
ATOM 538 N N . ALA A 1 69 ? -7.069 7.078 22.344 1.00 50.28 69 ALA A N 1
ATOM 539 C CA . ALA A 1 69 ? -7.553 6.991 20.964 1.00 50.28 69 ALA A CA 1
ATOM 540 C C . ALA A 1 69 ? -6.834 7.975 20.018 1.00 50.28 69 ALA A C 1
ATOM 542 O O . ALA A 1 69 ? -6.487 7.624 18.885 1.00 50.28 69 ALA A O 1
ATOM 543 N N . VAL A 1 70 ? -6.510 9.181 20.499 1.00 51.94 70 VAL A N 1
ATOM 544 C CA . VAL A 1 70 ? -5.762 10.188 19.723 1.00 51.94 70 VAL A CA 1
ATOM 545 C C . VAL A 1 70 ? -4.315 9.743 19.467 1.00 51.94 70 VAL A C 1
ATOM 547 O O . VAL A 1 70 ? -3.809 9.867 18.350 1.00 51.94 70 VAL A O 1
ATOM 550 N N . SER A 1 71 ? -3.648 9.171 20.475 1.00 49.88 71 SER A N 1
ATOM 551 C CA . SER A 1 71 ? -2.281 8.638 20.339 1.00 49.88 71 SER A CA 1
ATOM 552 C C . SER A 1 71 ? -2.244 7.386 19.450 1.00 49.88 71 SER A C 1
ATOM 554 O O . SER A 1 71 ? -1.338 7.215 18.630 1.00 49.88 71 SER A O 1
ATOM 556 N N . TYR A 1 72 ? -3.285 6.551 19.522 1.00 53.50 72 TYR A N 1
ATOM 557 C CA . TYR A 1 72 ? -3.441 5.374 18.665 1.00 53.50 72 TYR A CA 1
ATOM 558 C C . TYR A 1 72 ? -3.660 5.737 17.195 1.00 53.50 72 TYR A C 1
ATOM 560 O O . TYR A 1 72 ? -3.028 5.159 16.308 1.00 53.50 72 TYR A O 1
ATOM 568 N N . THR A 1 73 ? -4.488 6.751 16.938 1.00 53.91 73 THR A N 1
ATOM 569 C CA . THR A 1 73 ? -4.734 7.282 15.589 1.00 53.91 73 THR A CA 1
ATOM 570 C C . THR A 1 73 ? -3.440 7.811 14.967 1.00 53.91 73 THR A C 1
ATOM 572 O O . THR A 1 73 ? -3.132 7.498 13.814 1.00 53.91 73 THR A O 1
ATOM 575 N N . LYS A 1 74 ? -2.618 8.531 15.748 1.00 55.25 74 LYS A N 1
ATOM 576 C CA . LYS A 1 74 ? -1.291 8.992 15.306 1.00 55.25 74 LYS A CA 1
ATOM 577 C C . LYS A 1 74 ? -0.351 7.828 14.988 1.00 55.25 74 LYS A C 1
ATOM 579 O O . LYS A 1 74 ? 0.303 7.837 13.947 1.00 55.25 74 LYS A O 1
ATOM 584 N N . ARG A 1 75 ? -0.305 6.801 15.841 1.00 52.81 75 ARG A N 1
ATOM 585 C CA . ARG A 1 75 ? 0.578 5.640 15.643 1.00 52.81 75 ARG A CA 1
ATOM 586 C C . ARG A 1 75 ? 0.207 4.834 14.397 1.00 52.81 75 ARG A C 1
ATOM 588 O O . ARG A 1 75 ? 1.093 4.393 13.671 1.00 52.81 75 ARG A O 1
ATOM 595 N N . ASN A 1 76 ? -1.084 4.713 14.101 1.00 59.97 76 ASN A N 1
ATOM 596 C CA . ASN A 1 76 ? -1.558 4.062 12.882 1.00 59.97 76 ASN A CA 1
ATOM 597 C C . ASN A 1 76 ? -1.231 4.873 11.615 1.00 59.97 76 ASN A C 1
ATOM 599 O O . ASN A 1 76 ? -0.853 4.305 10.592 1.00 59.97 76 ASN A O 1
ATOM 603 N N . ALA A 1 77 ? -1.307 6.207 11.684 1.00 64.62 77 ALA A N 1
ATOM 604 C CA . ALA A 1 77 ? -0.872 7.069 10.585 1.00 64.62 77 ALA A CA 1
ATOM 605 C C . ALA A 1 77 ? 0.629 6.902 10.286 1.00 64.62 77 ALA A C 1
ATOM 607 O O . ALA A 1 77 ? 1.012 6.804 9.121 1.00 64.62 77 ALA A O 1
ATOM 608 N N . ILE A 1 78 ? 1.465 6.786 11.325 1.00 68.69 78 ILE A N 1
ATOM 609 C CA . ILE A 1 78 ? 2.905 6.522 11.178 1.00 68.69 78 ILE A CA 1
ATOM 610 C C . ILE A 1 78 ? 3.149 5.143 10.550 1.00 68.69 78 ILE A C 1
ATOM 612 O O . ILE A 1 78 ? 3.908 5.051 9.589 1.00 68.69 78 ILE A O 1
ATOM 616 N N . PHE A 1 79 ? 2.473 4.088 11.018 1.00 67.38 79 PHE A N 1
ATOM 617 C CA . PHE A 1 79 ? 2.584 2.744 10.426 1.00 67.38 79 PHE A CA 1
ATOM 618 C C . PHE A 1 79 ? 2.186 2.721 8.948 1.00 67.38 79 PHE A C 1
ATOM 620 O O . PHE A 1 79 ? 2.860 2.102 8.124 1.00 67.38 79 PHE A O 1
A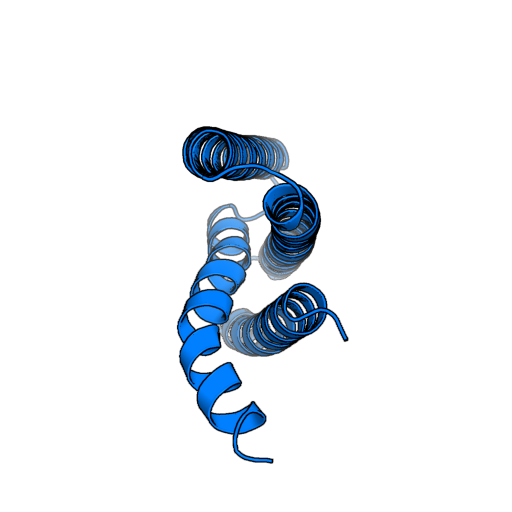TOM 627 N N . ARG A 1 80 ? 1.116 3.439 8.596 1.00 72.50 80 ARG A N 1
ATOM 628 C CA . ARG A 1 80 ? 0.655 3.575 7.213 1.00 72.50 80 ARG A CA 1
ATOM 629 C C . ARG A 1 80 ? 1.691 4.288 6.339 1.00 72.50 80 ARG A C 1
ATOM 631 O O . ARG A 1 80 ? 1.954 3.825 5.234 1.00 72.50 80 ARG A O 1
ATOM 638 N N . LEU A 1 81 ? 2.306 5.366 6.832 1.00 76.06 81 LEU A N 1
ATOM 639 C CA . LEU A 1 81 ? 3.394 6.057 6.128 1.00 76.06 81 LEU A CA 1
ATOM 640 C C . LEU A 1 81 ? 4.631 5.165 5.975 1.00 76.06 81 LEU A C 1
ATOM 642 O O . LEU A 1 81 ? 5.207 5.107 4.893 1.00 76.06 81 LEU A O 1
ATOM 646 N N . MET A 1 82 ? 4.996 4.422 7.020 1.00 77.25 82 MET A N 1
ATOM 647 C CA . MET A 1 82 ? 6.138 3.509 7.000 1.00 77.25 82 MET A CA 1
ATOM 648 C C . MET A 1 82 ? 5.951 2.399 5.958 1.00 77.25 82 MET A C 1
ATOM 650 O O . MET A 1 82 ? 6.854 2.151 5.164 1.00 77.25 82 MET A O 1
ATOM 654 N N . LEU A 1 83 ? 4.763 1.789 5.892 1.00 77.94 83 LEU A N 1
ATOM 655 C CA . LEU A 1 83 ? 4.437 0.775 4.884 1.00 77.94 83 LEU A CA 1
ATOM 656 C C . LEU A 1 83 ? 4.474 1.337 3.456 1.00 77.94 83 LEU A C 1
ATOM 658 O O . LEU A 1 83 ? 5.001 0.679 2.563 1.00 77.94 83 LEU A O 1
ATOM 662 N N . ILE A 1 84 ? 3.979 2.560 3.237 1.00 79.12 84 ILE A N 1
ATOM 663 C CA . ILE A 1 84 ? 4.061 3.223 1.924 1.00 79.12 84 ILE A CA 1
ATOM 664 C C . ILE A 1 84 ? 5.525 3.447 1.516 1.00 79.12 84 ILE A C 1
ATOM 666 O O . ILE A 1 84 ? 5.884 3.163 0.374 1.00 79.12 84 ILE A O 1
ATOM 670 N N . ILE A 1 85 ? 6.374 3.910 2.440 1.00 82.81 85 ILE A N 1
ATOM 671 C CA . ILE A 1 85 ? 7.805 4.136 2.183 1.00 82.81 85 ILE A CA 1
ATOM 672 C C . ILE A 1 85 ? 8.510 2.821 1.845 1.00 82.81 85 ILE A C 1
ATOM 674 O O . ILE A 1 85 ? 9.217 2.757 0.843 1.00 82.81 85 ILE A O 1
ATOM 678 N N . VAL A 1 86 ? 8.292 1.762 2.633 1.00 82.25 86 VAL A N 1
ATOM 679 C CA . VAL A 1 86 ? 8.882 0.435 2.377 1.00 82.25 86 VAL A CA 1
ATOM 680 C C . VAL A 1 86 ? 8.510 -0.062 0.983 1.00 82.25 86 VAL A C 1
ATOM 682 O O . VAL A 1 86 ? 9.357 -0.568 0.254 1.00 82.25 86 VAL A O 1
ATOM 685 N N . VAL A 1 87 ? 7.260 0.130 0.577 1.00 78.88 87 VAL A N 1
ATOM 686 C CA . VAL A 1 87 ? 6.758 -0.352 -0.713 1.00 78.88 87 VAL A CA 1
ATOM 687 C C . VAL A 1 87 ? 7.320 0.443 -1.880 1.00 78.88 87 VAL A C 1
ATOM 689 O O . VAL A 1 87 ? 7.679 -0.150 -2.893 1.00 78.88 87 VAL A O 1
ATOM 692 N N . LEU A 1 88 ? 7.460 1.759 -1.728 1.00 81.44 88 LEU A N 1
ATOM 693 C CA . LEU A 1 88 ? 8.170 2.592 -2.695 1.00 81.44 88 LEU A CA 1
ATOM 694 C C . LEU A 1 88 ? 9.637 2.169 -2.830 1.00 81.44 88 LEU A C 1
ATOM 696 O O . LEU A 1 88 ? 10.122 2.046 -3.950 1.00 81.44 88 LEU A O 1
ATOM 700 N N . LEU A 1 89 ? 10.325 1.884 -1.721 1.00 83.12 89 LEU A N 1
ATOM 701 C CA . LEU A 1 89 ? 11.714 1.417 -1.751 1.00 83.12 89 LEU A CA 1
ATOM 702 C C . LEU A 1 89 ? 11.851 0.057 -2.448 1.00 83.12 89 LEU A C 1
ATOM 704 O O . LEU A 1 89 ? 12.723 -0.099 -3.300 1.00 83.12 89 LEU A O 1
ATOM 708 N N . VAL A 1 90 ? 10.970 -0.903 -2.149 1.00 80.75 90 VAL A N 1
ATOM 709 C CA . VAL A 1 90 ? 10.944 -2.214 -2.823 1.00 80.75 90 VAL A CA 1
ATOM 710 C C . VAL A 1 90 ? 10.647 -2.057 -4.317 1.00 80.75 90 VAL A C 1
ATOM 712 O O . VAL A 1 90 ? 11.301 -2.694 -5.140 1.00 80.75 90 VAL A O 1
ATOM 715 N N . ALA A 1 91 ? 9.706 -1.181 -4.677 1.00 77.50 91 ALA A N 1
ATOM 716 C CA . ALA A 1 91 ? 9.363 -0.906 -6.070 1.00 77.50 91 ALA A CA 1
ATOM 717 C C . ALA A 1 91 ? 10.522 -0.269 -6.850 1.00 77.50 91 ALA A C 1
ATOM 719 O O . ALA A 1 91 ? 10.718 -0.608 -8.009 1.00 77.50 91 ALA A O 1
ATOM 720 N N . VAL A 1 92 ? 11.298 0.622 -6.226 1.00 79.31 92 VAL A N 1
ATOM 721 C CA . VAL A 1 92 ? 12.490 1.233 -6.842 1.00 79.31 92 VAL A CA 1
ATOM 722 C C . VAL A 1 92 ? 13.645 0.233 -6.944 1.00 79.31 92 VAL A C 1
ATOM 724 O O . VAL A 1 92 ? 14.403 0.268 -7.910 1.00 79.31 92 VAL A O 1
ATOM 727 N N . TYR A 1 93 ? 13.785 -0.671 -5.971 1.00 80.44 93 TYR A N 1
ATOM 728 C CA . TYR A 1 93 ? 14.847 -1.680 -5.972 1.00 80.44 93 TYR A CA 1
ATOM 729 C C . TYR A 1 93 ? 14.661 -2.725 -7.082 1.00 80.44 93 TYR A C 1
ATOM 731 O O . TYR A 1 93 ? 15.628 -3.208 -7.672 1.00 80.44 93 TYR A O 1
ATOM 739 N N . ILE A 1 94 ? 13.412 -3.059 -7.404 1.00 79.00 94 ILE A N 1
ATOM 740 C CA . ILE A 1 94 ? 13.084 -4.014 -8.458 1.00 79.00 94 ILE A CA 1
ATOM 741 C C . ILE A 1 94 ? 12.890 -3.250 -9.775 1.00 79.00 94 ILE A C 1
ATOM 743 O O . ILE A 1 94 ? 11.802 -2.776 -10.083 1.00 79.00 94 ILE A O 1
ATOM 747 N N . ASN A 1 95 ? 13.941 -3.190 -10.597 1.00 69.62 95 ASN A N 1
ATOM 748 C CA . ASN A 1 95 ? 13.916 -2.535 -11.918 1.00 69.62 95 ASN A CA 1
ATOM 749 C C . ASN A 1 95 ? 12.816 -3.064 -12.863 1.00 69.62 95 ASN A C 1
ATOM 751 O O . ASN A 1 95 ? 12.399 -2.375 -13.787 1.00 69.62 95 ASN A O 1
ATOM 755 N N . SER A 1 96 ? 12.329 -4.286 -12.632 1.00 73.75 96 SER A N 1
ATOM 756 C CA . SER A 1 96 ? 11.244 -4.901 -13.404 1.00 73.75 96 SER A CA 1
ATOM 757 C C . SER A 1 96 ? 9.845 -4.427 -12.999 1.00 73.75 96 SER A C 1
ATOM 759 O O . SER A 1 96 ? 8.870 -4.908 -13.570 1.00 73.75 96 SER A O 1
ATOM 761 N N . ILE A 1 97 ? 9.712 -3.535 -12.013 1.00 78.31 97 ILE A N 1
ATOM 762 C CA . ILE A 1 97 ? 8.425 -3.027 -11.535 1.00 78.31 97 ILE A CA 1
ATOM 763 C C . ILE A 1 97 ? 8.268 -1.563 -11.910 1.00 78.31 97 ILE A C 1
ATOM 765 O O . ILE A 1 97 ? 9.117 -0.723 -11.622 1.00 78.31 97 ILE A O 1
ATOM 769 N N . ASN A 1 98 ? 7.114 -1.226 -12.483 1.00 79.69 98 ASN A N 1
ATOM 770 C CA . ASN A 1 98 ? 6.787 0.167 -12.719 1.00 79.69 98 ASN A CA 1
ATOM 771 C C . ASN A 1 98 ? 6.251 0.817 -11.428 1.00 79.69 98 ASN A C 1
ATOM 773 O O . ASN A 1 98 ? 5.151 0.518 -10.949 1.00 79.69 98 ASN A O 1
ATOM 777 N N . VAL A 1 99 ? 7.024 1.755 -10.881 1.00 77.69 99 VAL A N 1
ATOM 778 C CA . VAL A 1 99 ? 6.679 2.511 -9.667 1.00 77.69 99 VAL A CA 1
ATOM 779 C C . VAL A 1 99 ? 5.335 3.241 -9.809 1.00 77.69 99 VAL A C 1
ATOM 781 O O . VAL A 1 99 ? 4.563 3.290 -8.853 1.00 77.69 99 VAL A O 1
ATOM 784 N N . ILE A 1 100 ? 4.988 3.729 -11.007 1.00 80.06 100 ILE A N 1
ATOM 785 C CA . ILE A 1 100 ? 3.708 4.413 -11.270 1.00 80.06 100 ILE A CA 1
ATOM 786 C C . ILE A 1 100 ? 2.532 3.459 -11.033 1.00 80.06 100 ILE A C 1
ATOM 788 O O . ILE A 1 100 ? 1.541 3.830 -10.404 1.00 80.06 100 ILE A O 1
ATOM 792 N N . THR A 1 101 ? 2.648 2.206 -11.477 1.00 80.81 101 THR A N 1
ATOM 793 C CA . THR A 1 101 ? 1.600 1.199 -11.248 1.00 80.81 101 THR A CA 1
ATOM 794 C C . THR A 1 101 ? 1.494 0.748 -9.800 1.00 80.81 101 THR A C 1
ATOM 796 O O . THR A 1 101 ? 0.389 0.477 -9.335 1.00 80.81 101 THR A O 1
ATOM 799 N N . VAL A 1 102 ? 2.606 0.735 -9.061 1.00 81.81 102 VAL A N 1
ATOM 800 C CA . VAL A 1 102 ? 2.585 0.482 -7.612 1.00 81.81 102 VAL A CA 1
ATOM 801 C C . VAL A 1 102 ? 1.841 1.603 -6.897 1.00 81.81 102 VAL A C 1
ATOM 803 O O . VAL A 1 102 ? 0.971 1.329 -6.071 1.00 81.81 102 VAL A O 1
ATOM 806 N N . ILE A 1 103 ? 2.120 2.860 -7.254 1.00 80.44 103 ILE A N 1
ATOM 807 C CA . ILE A 1 103 ? 1.407 4.020 -6.709 1.00 80.44 103 ILE A CA 1
ATOM 808 C C . ILE A 1 103 ? -0.088 3.914 -7.019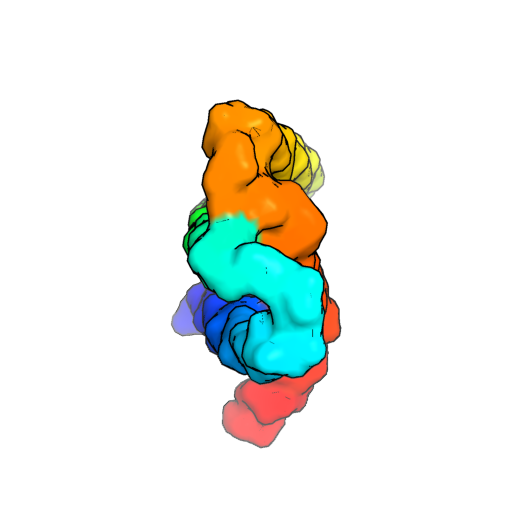 1.00 80.44 103 ILE A C 1
ATOM 810 O O . ILE A 1 103 ? -0.896 4.093 -6.112 1.00 80.44 103 ILE A O 1
ATOM 814 N N . LEU A 1 104 ? -0.472 3.557 -8.249 1.00 83.25 104 LEU A N 1
ATOM 815 C CA . LEU A 1 104 ? -1.877 3.321 -8.606 1.00 83.25 104 LEU A CA 1
ATOM 816 C C . LEU A 1 104 ? -2.522 2.222 -7.750 1.00 83.25 104 LEU A C 1
ATOM 818 O O . LEU A 1 104 ? -3.614 2.427 -7.222 1.00 83.25 104 LEU A O 1
ATOM 822 N N . GLY A 1 105 ? -1.836 1.097 -7.542 1.00 83.25 105 GLY A N 1
ATOM 823 C CA . GLY A 1 105 ? -2.329 0.016 -6.686 1.00 83.25 105 GLY A CA 1
ATOM 824 C C . GLY A 1 105 ? -2.484 0.430 -5.217 1.00 83.25 105 GLY A C 1
ATOM 825 O O . GLY A 1 105 ? -3.451 0.035 -4.567 1.00 83.25 105 GLY A O 1
ATOM 826 N N . VAL A 1 106 ? -1.592 1.280 -4.698 1.00 80.25 106 VAL A N 1
ATOM 827 C CA . VAL A 1 106 ? -1.724 1.880 -3.355 1.00 80.25 106 VAL A CA 1
ATOM 828 C C . VA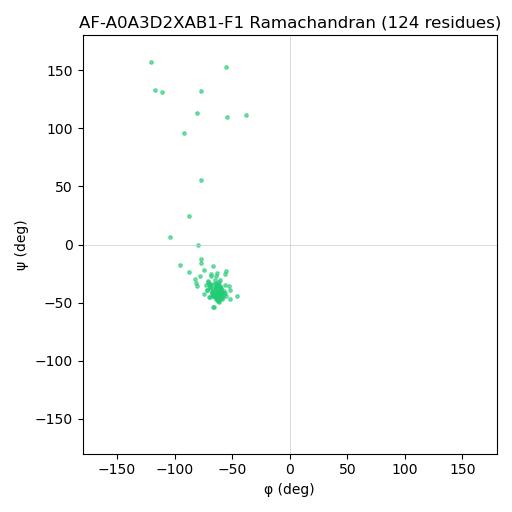L A 1 106 ? -2.863 2.909 -3.316 1.00 80.25 106 VAL A C 1
ATOM 830 O O . VAL A 1 106 ? -3.563 3.033 -2.309 1.00 80.25 106 VAL A O 1
ATOM 833 N N . LEU A 1 107 ? -3.107 3.634 -4.410 1.00 81.38 107 LEU A N 1
ATOM 834 C CA . LEU A 1 107 ? -4.221 4.578 -4.519 1.00 81.38 107 LEU A CA 1
ATOM 835 C C . LEU A 1 107 ? -5.589 3.879 -4.553 1.00 81.38 107 LEU A C 1
ATOM 837 O O . LEU A 1 107 ? -6.546 4.466 -4.043 1.00 81.38 107 LEU A O 1
ATOM 841 N N . CYS A 1 108 ? -5.690 2.627 -5.024 1.00 80.56 108 CYS A N 1
ATOM 842 C CA . CYS A 1 108 ? -6.914 1.818 -4.889 1.00 80.56 108 CYS A CA 1
ATOM 843 C C . CYS A 1 108 ? -7.417 1.764 -3.448 1.00 80.56 108 CYS A C 1
ATOM 845 O O . CYS A 1 108 ? -8.622 1.834 -3.219 1.00 80.56 108 CYS A O 1
ATOM 847 N N . LEU A 1 109 ? -6.513 1.670 -2.468 1.00 79.00 109 LEU A N 1
ATOM 848 C CA . LEU A 1 109 ? -6.887 1.676 -1.057 1.00 79.00 109 LEU A CA 1
ATOM 849 C C . LEU A 1 109 ? -7.576 2.982 -0.658 1.00 79.00 109 LEU A C 1
ATOM 851 O O . LEU A 1 109 ? -8.596 2.959 0.028 1.00 79.00 109 LEU A O 1
ATOM 855 N N . LYS A 1 110 ? -7.033 4.127 -1.090 1.00 78.06 110 LYS A N 1
ATOM 856 C CA . LYS A 1 110 ? -7.630 5.440 -0.808 1.00 78.06 110 LYS A CA 1
ATOM 857 C C . LYS A 1 110 ? -8.973 5.610 -1.515 1.00 78.06 110 LYS A C 1
ATOM 859 O O . LYS A 1 110 ? -9.900 6.121 -0.898 1.00 78.06 110 LYS A O 1
ATOM 864 N N . LEU A 1 111 ? -9.084 5.165 -2.766 1.00 79.00 111 LEU A N 1
ATOM 865 C CA . LEU A 1 111 ? -10.336 5.188 -3.531 1.00 79.00 111 LEU A CA 1
ATOM 866 C C . LEU A 1 111 ? -11.408 4.303 -2.885 1.00 79.00 111 LEU A C 1
ATOM 868 O O . LEU A 1 111 ? -12.541 4.743 -2.703 1.00 79.00 111 LEU A O 1
ATOM 872 N N . SER A 1 112 ? -11.030 3.100 -2.453 1.00 76.75 112 SER A N 1
ATOM 873 C CA . SER A 1 112 ? -11.895 2.189 -1.700 1.00 76.75 112 SER A CA 1
ATOM 874 C C . SER A 1 112 ? -12.373 2.817 -0.386 1.00 76.75 112 SER A C 1
ATOM 876 O O . SER A 1 112 ? -13.569 2.833 -0.101 1.00 76.75 112 SER A O 1
ATOM 878 N N . ALA A 1 113 ? -11.465 3.441 0.372 1.00 71.12 113 ALA A N 1
ATOM 879 C CA . ALA A 1 113 ? -11.813 4.169 1.592 1.00 71.12 113 ALA A CA 1
ATOM 880 C C . ALA A 1 113 ? -12.748 5.364 1.326 1.00 71.12 113 ALA A C 1
ATOM 882 O O . ALA A 1 113 ? -13.610 5.667 2.144 1.00 71.12 113 ALA A O 1
ATOM 883 N N . TYR A 1 114 ? -12.608 6.037 0.182 1.00 72.00 114 TYR A N 1
ATOM 884 C CA . TYR A 1 114 ? -13.496 7.137 -0.205 1.00 72.00 114 TYR A CA 1
ATOM 885 C C . TYR A 1 114 ? -14.900 6.642 -0.580 1.00 72.00 114 TYR A C 1
ATOM 887 O O . TYR A 1 114 ? -15.891 7.323 -0.322 1.00 72.00 114 TYR A O 1
ATOM 895 N N . MET A 1 115 ? -14.998 5.435 -1.146 1.00 62.97 115 MET A N 1
ATOM 896 C CA . MET A 1 115 ? -16.279 4.767 -1.380 1.00 62.97 115 MET A CA 1
ATOM 897 C C . MET A 1 115 ? -16.899 4.207 -0.100 1.00 62.97 115 MET A C 1
ATOM 899 O O . MET A 1 115 ? -18.109 4.054 -0.037 1.00 62.97 115 MET A O 1
ATOM 903 N N . GLN A 1 116 ? -16.118 3.956 0.942 1.00 61.91 116 GLN A N 1
ATOM 904 C CA . GLN A 1 116 ? -16.585 3.377 2.199 1.00 61.91 116 GLN A CA 1
ATOM 905 C C . GLN A 1 116 ? -17.797 4.076 2.858 1.00 61.91 116 GLN A C 1
ATOM 907 O O . GLN A 1 116 ? -18.748 3.373 3.193 1.00 61.91 116 GLN A O 1
ATOM 912 N N . PRO A 1 117 ? -17.875 5.419 3.000 1.00 58.16 117 PRO A N 1
ATOM 913 C CA . PRO A 1 117 ? -19.086 6.083 3.506 1.00 58.16 117 PRO A CA 1
ATOM 914 C C . PRO A 1 117 ? -20.310 5.920 2.585 1.00 58.16 117 PRO A C 1
ATOM 916 O O . PRO A 1 117 ? -21.447 5.938 3.062 1.00 58.16 117 PRO A O 1
ATOM 919 N N . LEU A 1 118 ? -20.102 5.732 1.277 1.00 55.25 118 LEU A N 1
ATOM 920 C CA . LEU A 1 118 ? -21.168 5.401 0.323 1.00 55.25 118 LEU A CA 1
ATOM 921 C C . LEU A 1 118 ? -21.601 3.935 0.474 1.00 55.25 118 LEU A C 1
ATOM 923 O O . LEU A 1 118 ? -22.800 3.659 0.509 1.00 55.25 118 LEU A O 1
ATOM 927 N N . THR A 1 119 ? -20.651 3.010 0.635 1.00 57.09 119 THR A N 1
ATOM 928 C CA . THR A 1 119 ? -20.909 1.581 0.861 1.00 57.09 119 THR A CA 1
ATOM 929 C C . THR A 1 119 ? -21.649 1.358 2.177 1.00 57.09 119 THR A C 1
ATOM 931 O O . THR A 1 119 ? -22.639 0.632 2.195 1.00 57.09 119 THR A O 1
ATOM 934 N N . HIS A 1 120 ? -21.267 2.068 3.242 1.00 54.56 120 HIS A N 1
ATOM 935 C CA . HIS A 1 120 ? -21.949 2.017 4.533 1.00 54.56 120 HIS A CA 1
ATOM 936 C C . HIS A 1 120 ? -23.385 2.559 4.446 1.00 54.56 120 HIS A C 1
ATOM 938 O O . HIS A 1 120 ? -24.298 1.965 5.011 1.00 54.56 120 HIS A O 1
ATOM 944 N N . LYS A 1 121 ? -23.637 3.626 3.668 1.00 54.28 121 LYS A N 1
ATOM 945 C CA . LYS A 1 121 ? -25.007 4.110 3.392 1.00 54.28 121 LYS A CA 1
ATOM 946 C C . LYS A 1 121 ? -25.860 3.094 2.626 1.00 54.28 121 LYS A C 1
ATOM 948 O O . LYS A 1 121 ? -27.065 3.028 2.851 1.00 54.28 121 LYS A O 1
ATOM 953 N N . LEU A 1 122 ? -25.257 2.330 1.719 1.00 49.53 122 LEU A N 1
ATOM 954 C CA . LEU A 1 122 ? -25.953 1.323 0.914 1.00 49.53 122 LEU A CA 1
ATOM 955 C C . LEU A 1 122 ? -26.176 0.010 1.684 1.00 49.53 122 LEU A C 1
ATOM 957 O O . LEU A 1 122 ? -27.225 -0.608 1.524 1.00 49.53 122 LEU A O 1
ATOM 961 N N . LEU A 1 123 ? -25.235 -0.389 2.544 1.00 50.78 123 LEU A N 1
ATOM 962 C CA . LEU A 1 123 ? -25.308 -1.613 3.352 1.00 50.78 123 LEU A CA 1
ATOM 963 C C . LEU A 1 123 ? -26.033 -1.431 4.693 1.00 50.78 123 LEU A C 1
ATOM 965 O O . LEU A 1 123 ? -26.554 -2.408 5.219 1.00 50.78 123 LEU A O 1
ATOM 969 N N . SER A 1 124 ? -26.107 -0.212 5.237 1.00 46.66 124 SER A N 1
ATOM 970 C CA . SER A 1 124 ? -26.926 0.116 6.421 1.00 46.66 124 SER A CA 1
ATOM 971 C C . SER A 1 124 ? -28.421 0.246 6.085 1.00 46.66 124 SER A C 1
ATOM 973 O O . SER A 1 124 ? -29.271 0.231 6.969 1.00 46.66 124 SER A O 1
ATOM 975 N N . LYS A 1 125 ? -28.783 0.311 4.794 1.00 36.56 125 LYS A N 1
ATOM 976 C CA . LYS A 1 125 ? -30.184 0.350 4.346 1.00 36.56 125 LYS A CA 1
ATOM 977 C C . LYS A 1 125 ? -30.812 -1.043 4.160 1.00 36.56 125 LYS A C 1
ATOM 979 O O . LYS A 1 125 ? -31.743 -1.178 3.364 1.00 36.56 125 LYS A O 1
ATOM 984 N N . LYS A 1 126 ? -30.311 -2.071 4.849 1.00 36.41 126 LYS A N 1
ATOM 985 C CA . LYS A 1 126 ? -30.889 -3.417 4.809 1.00 36.41 126 LYS A CA 1
ATOM 986 C C . LYS A 1 126 ? -31.081 -3.996 6.200 1.00 36.41 126 LYS A C 1
ATOM 988 O O . LYS A 1 126 ? -30.110 -3.950 6.985 1.00 36.41 126 LYS A O 1
#

Solvent-accessible surface area (backbone atoms only — not comparable to full-atom values): 6607 Å² total; per-residue (Å²): 131,63,67,55,56,53,55,41,50,52,37,53,51,33,28,53,54,42,51,56,58,58,52,55,58,57,73,76,47,100,57,63,57,68,20,40,53,50,10,30,50,52,13,39,56,48,28,51,52,55,46,50,55,49,39,59,47,50,63,53,44,76,79,42,58,76,80,49,39,59,56,48,53,52,52,50,52,49,52,53,51,50,52,52,50,53,50,51,52,53,31,66,70,37,82,68,32,35,54,69,34,23,52,50,20,42,44,25,40,55,52,14,55,66,44,40,69,57,50,48,59,63,60,68,71,108

Foldseek 3Di:
DDPLVVLLVLLLVLLVVLLVVLLVVLVVDPDDSQQLCVLLVLLQVLLNVLSVLVSVLVVVLVVDDPVVNVVSVVVNVVVSVVSVVVSLVVQVVPPSHDSVSSVSSVVSSVVSVVCSVVVCVVVVVD